Protein AF-A0AAN6G8K5-F1 (afdb_monomer)

Solvent-accessible surface area (backbone atoms only — not comparable to full-atom values): 5284 Å² total; per-residue (Å²): 138,82,86,78,83,80,72,83,79,67,78,72,81,71,67,80,46,69,44,77,46,80,33,41,33,36,76,43,70,78,44,50,46,60,48,48,49,61,60,43,43,75,72,62,34,48,75,46,82,44,66,45,26,50,26,48,32,61,69,90,68,79,6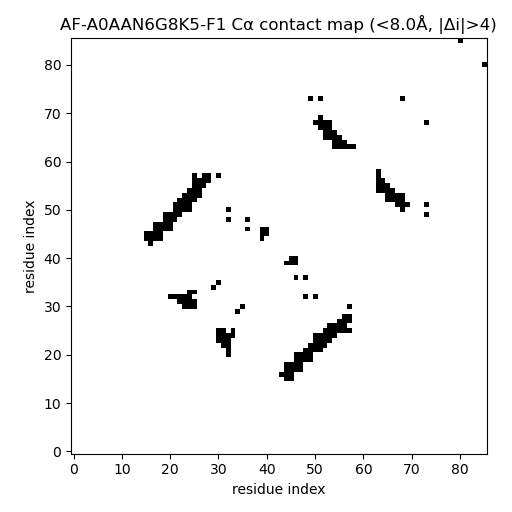4,68,52,75,50,76,56,55,73,66,58,55,50,49,52,55,51,47,34,58,75,70,76,97

Sequence (86 aa):
MATSGSSGSALTSAGERKLITIQSHVVSGYVGNRAATFPLQVLGWDVDVVNTVHFSNHTGYGRWGGLRFDAAHIRDLFSGLKRNGL

Secondary structure (DSSP, 8-state):
-----------------EEEEEEEEEEESS-THHHHHHHHHHTT-EEEEEEEEEEEE-GGGS---EEEPPHHHHHHHHHHHHHHT-

Radius of gyration: 20.32 Å; Cα contacts (8 Å, |Δi|>4): 106; chains: 1; bounding box: 41×31×68 Å

Structure (mmCIF, N/CA/C/O backbone):
data_AF-A0AAN6G8K5-F1
#
_entry.id   AF-A0AAN6G8K5-F1
#
loop_
_atom_site.group_PDB
_atom_site.id
_atom_site.type_symbol
_atom_site.label_atom_id
_atom_site.label_alt_id
_atom_site.label_comp_id
_atom_site.label_asym_id
_atom_site.label_entity_id
_atom_site.label_seq_id
_atom_site.pdbx_PDB_ins_code
_atom_site.Cartn_x
_atom_site.Cartn_y
_atom_site.Cartn_z
_atom_site.occupancy
_atom_site.B_iso_or_equiv
_atom_site.auth_seq_id
_atom_site.auth_comp_id
_atom_site.auth_asym_id
_atom_site.auth_atom_id
_atom_site.pdbx_PDB_model_num
ATOM 1 N N . MET A 1 1 ? -24.213 16.462 53.330 1.00 47.47 1 MET A N 1
ATOM 2 C CA . MET A 1 1 ? -24.678 15.763 52.115 1.00 47.47 1 MET A CA 1
ATOM 3 C C . MET A 1 1 ? -23.844 16.299 50.957 1.00 47.47 1 MET A C 1
ATOM 5 O O . MET A 1 1 ? -24.166 17.340 50.408 1.00 47.47 1 MET A O 1
ATOM 9 N N . ALA A 1 2 ? -22.668 15.708 50.738 1.00 38.28 2 ALA A N 1
ATOM 10 C CA . ALA A 1 2 ? -21.691 16.191 49.765 1.00 38.28 2 ALA A CA 1
ATOM 11 C C . ALA A 1 2 ? -22.047 15.648 48.375 1.00 38.28 2 ALA A C 1
ATOM 13 O O . ALA A 1 2 ? -22.156 14.437 48.201 1.00 38.28 2 ALA A O 1
ATOM 14 N N . THR A 1 3 ? -22.243 16.530 47.398 1.00 47.75 3 THR A N 1
ATOM 15 C CA . THR A 1 3 ? -22.398 16.155 45.991 1.00 47.75 3 THR A CA 1
ATOM 16 C C . THR A 1 3 ? -21.012 15.902 45.404 1.00 47.75 3 THR A C 1
ATOM 18 O O . THR A 1 3 ? -20.318 16.833 44.995 1.00 47.75 3 THR A O 1
ATOM 21 N N . SER A 1 4 ? -20.579 14.643 45.406 1.00 47.47 4 SER A N 1
ATOM 22 C CA . SER A 1 4 ? -19.409 14.200 44.655 1.00 47.47 4 SER A CA 1
ATOM 23 C C . SER A 1 4 ? -19.715 14.283 43.162 1.00 47.47 4 SER A C 1
ATOM 25 O O . SER A 1 4 ? -20.565 13.550 42.655 1.00 47.47 4 SER A O 1
ATOM 27 N N . GLY A 1 5 ? -19.023 15.180 42.462 1.00 54.34 5 GLY A N 1
ATOM 28 C CA . GLY A 1 5 ? -18.968 15.153 41.010 1.00 54.34 5 GLY A CA 1
ATOM 29 C C . GLY A 1 5 ? -18.257 13.884 40.545 1.00 54.34 5 GLY A C 1
ATOM 30 O O . GLY A 1 5 ? -17.124 13.627 40.945 1.00 54.34 5 GLY A O 1
ATOM 31 N N . SER A 1 6 ? -18.917 13.105 39.692 1.00 52.00 6 SER A N 1
ATOM 32 C CA . SER A 1 6 ? -18.277 12.099 38.843 1.00 52.00 6 SER A CA 1
ATOM 33 C C . SER A 1 6 ? -18.245 12.678 37.430 1.00 52.00 6 SER A C 1
ATOM 35 O O . SER A 1 6 ? -19.281 12.854 36.794 1.00 52.00 6 SER A O 1
ATOM 37 N N . SER A 1 7 ? -17.103 13.259 37.064 1.00 49.12 7 SER A N 1
ATOM 38 C CA . SER A 1 7 ? -16.148 12.669 36.117 1.00 49.12 7 SER A CA 1
ATOM 39 C C . SER A 1 7 ? -16.731 12.551 34.711 1.00 49.12 7 SER A C 1
ATOM 41 O O . SER A 1 7 ? -17.616 11.735 34.460 1.00 49.12 7 SER A O 1
ATOM 43 N N . GLY A 1 8 ? -16.209 13.394 33.817 1.00 49.12 8 GLY A N 1
ATOM 44 C CA . GLY A 1 8 ? -16.601 13.501 32.420 1.00 49.12 8 GLY A CA 1
ATOM 45 C C . GLY A 1 8 ? -16.826 12.144 31.764 1.00 49.12 8 GLY A C 1
ATOM 46 O O . GLY A 1 8 ? -15.919 11.318 31.679 1.00 49.12 8 GLY A O 1
ATOM 47 N N . SER A 1 9 ? -18.060 11.952 31.299 1.00 48.72 9 SER A N 1
ATOM 48 C CA . SER A 1 9 ? -18.413 10.912 30.343 1.00 48.72 9 SER A CA 1
ATOM 49 C C . SER A 1 9 ? -17.460 11.024 29.161 1.00 48.72 9 SER A C 1
ATOM 51 O O . SER A 1 9 ? -17.375 12.080 28.534 1.00 48.72 9 SER A O 1
ATOM 53 N N . ALA A 1 10 ? -16.729 9.934 28.951 1.00 51.53 10 ALA A N 1
ATOM 54 C CA . ALA A 1 10 ? -15.708 9.698 27.951 1.00 51.53 10 ALA A CA 1
ATOM 55 C C . ALA A 1 10 ? -15.882 10.520 26.671 1.00 51.53 10 ALA A C 1
ATOM 57 O O . ALA A 1 10 ? -16.980 10.592 26.110 1.00 51.53 10 ALA A O 1
ATOM 58 N N . LEU A 1 11 ? -14.753 11.069 26.201 1.00 53.19 11 LEU A N 1
ATOM 59 C CA . LEU A 1 11 ? -14.533 11.418 24.801 1.00 53.19 11 LEU A CA 1
ATOM 60 C C . LEU A 1 11 ? -15.321 10.415 23.960 1.00 53.19 11 LEU A C 1
ATOM 62 O O . LEU A 1 11 ? -15.107 9.208 24.100 1.00 53.19 11 LEU A O 1
ATOM 66 N N . THR A 1 12 ? -16.267 10.911 23.166 1.00 49.22 12 THR A N 1
ATOM 67 C CA . THR A 1 12 ? -16.991 10.121 22.173 1.00 49.22 12 THR A CA 1
ATOM 68 C C . THR A 1 12 ? -16.025 9.113 21.584 1.00 49.22 12 THR A C 1
ATOM 70 O O . THR A 1 12 ? -14.965 9.538 21.120 1.00 49.22 12 THR A O 1
ATOM 73 N N . SER A 1 13 ? -16.346 7.818 21.673 1.00 52.78 13 SER A N 1
ATOM 74 C CA . SER A 1 13 ? -15.627 6.757 20.970 1.00 52.78 13 SER A CA 1
ATOM 75 C C . SER A 1 13 ? -15.443 7.242 19.538 1.00 52.78 13 SER A C 1
ATOM 77 O O . SER A 1 13 ? -16.384 7.255 18.745 1.00 52.78 13 SER A O 1
ATOM 79 N N . ALA A 1 14 ? -14.262 7.785 19.249 1.00 55.34 14 ALA A N 1
ATOM 80 C CA . ALA A 1 14 ? -13.880 8.138 17.907 1.00 55.34 14 ALA A CA 1
ATOM 81 C C . ALA A 1 14 ? -13.725 6.771 17.267 1.00 55.34 14 ALA A C 1
ATOM 83 O O . ALA A 1 14 ? -12.706 6.120 17.486 1.00 55.34 14 ALA A O 1
ATOM 84 N N . GLY A 1 15 ? -14.807 6.283 16.646 1.00 59.06 15 GLY A N 1
ATOM 85 C CA . GLY A 1 15 ? -14.837 4.979 16.004 1.00 59.06 15 GLY A CA 1
ATOM 86 C C . GLY A 1 15 ? -13.542 4.822 15.229 1.00 59.06 15 GLY A C 1
ATOM 87 O O . GLY A 1 15 ? -13.138 5.767 14.545 1.00 59.06 15 GLY A O 1
ATOM 88 N N . GLU A 1 16 ? -12.850 3.706 15.461 1.00 68.44 16 GLU A N 1
ATOM 89 C CA . GLU A 1 16 ? -11.523 3.443 14.911 1.00 68.44 16 GLU A CA 1
ATOM 90 C C . GLU A 1 16 ? -11.475 3.928 13.463 1.00 68.44 16 GLU A C 1
ATOM 92 O O . GLU A 1 16 ? -12.225 3.450 12.608 1.00 68.44 16 GLU A O 1
ATOM 97 N N . ARG A 1 17 ? -10.656 4.952 13.199 1.00 87.88 17 ARG A N 1
ATOM 98 C CA . ARG A 1 17 ? -10.537 5.543 11.865 1.00 87.88 17 ARG A CA 1
ATOM 99 C C . ARG A 1 17 ? -9.706 4.600 11.009 1.00 87.88 17 ARG A C 1
ATOM 101 O O . ARG A 1 17 ? -8.528 4.850 10.785 1.00 87.88 17 ARG A O 1
ATOM 108 N N . LYS A 1 18 ? -10.321 3.493 10.595 1.00 93.62 18 LYS A N 1
ATOM 109 C CA . LYS A 1 18 ? -9.720 2.480 9.731 1.00 93.62 18 LYS A CA 1
ATOM 110 C C . LYS A 1 18 ? -9.746 2.923 8.277 1.00 93.62 18 LYS A C 1
ATOM 112 O O . LYS A 1 18 ? -10.737 3.472 7.794 1.00 93.62 18 LYS A O 1
ATOM 117 N N . LEU A 1 19 ? -8.648 2.671 7.579 1.00 94.62 19 LEU A N 1
ATOM 118 C CA . LEU A 1 19 ? -8.465 3.009 6.177 1.00 94.62 19 LEU A CA 1
ATOM 119 C C . LEU A 1 19 ? -7.630 1.932 5.490 1.00 94.62 19 LEU A C 1
ATOM 121 O O . LEU A 1 19 ? -6.524 1.636 5.925 1.00 94.62 19 LEU A O 1
ATOM 125 N N . ILE A 1 20 ? -8.118 1.427 4.356 1.00 96.62 20 ILE A N 1
ATOM 126 C CA . ILE A 1 20 ? -7.310 0.615 3.444 1.00 96.62 20 ILE A CA 1
ATOM 127 C C . ILE A 1 20 ? -6.787 1.519 2.326 1.00 96.62 20 ILE A C 1
ATOM 129 O O . ILE A 1 20 ? -7.572 2.090 1.567 1.00 96.62 20 ILE A O 1
ATOM 133 N N . THR A 1 21 ? -5.467 1.628 2.187 1.00 97.44 21 THR A N 1
ATOM 134 C CA . THR A 1 21 ? -4.826 2.333 1.066 1.00 97.44 21 THR A CA 1
ATOM 135 C C . THR A 1 21 ? -4.400 1.358 -0.030 1.00 97.44 21 THR A C 1
ATOM 137 O O . THR A 1 21 ? -3.734 0.361 0.239 1.00 97.44 21 THR A O 1
ATOM 140 N N . ILE A 1 22 ? -4.769 1.646 -1.284 1.00 97.44 22 ILE A N 1
ATOM 141 C CA . ILE A 1 22 ? -4.448 0.818 -2.457 1.00 97.44 22 ILE A CA 1
ATOM 142 C C . ILE A 1 22 ? -3.622 1.645 -3.444 1.00 97.44 22 ILE A C 1
ATOM 144 O O . ILE A 1 22 ? -4.170 2.403 -4.244 1.00 97.44 22 ILE A O 1
ATOM 148 N N . GLN A 1 23 ? -2.296 1.527 -3.389 1.00 98.06 23 GLN A N 1
ATOM 149 C CA . GLN A 1 23 ? -1.380 2.337 -4.202 1.00 98.06 23 GLN A CA 1
ATOM 150 C C . GLN A 1 23 ? -0.081 1.579 -4.519 1.00 98.06 23 GLN A C 1
ATOM 152 O O . GLN A 1 23 ? 0.126 0.439 -4.106 1.00 98.06 23 GLN A O 1
ATOM 157 N N . SER A 1 24 ? 0.821 2.205 -5.278 1.00 97.81 24 SER A N 1
ATOM 158 C CA . SER A 1 24 ? 2.169 1.682 -5.528 1.00 97.81 24 SER A CA 1
ATOM 159 C C . SER A 1 24 ? 3.064 1.755 -4.285 1.00 97.81 24 SER A C 1
ATOM 161 O O . SER A 1 24 ? 2.901 2.662 -3.469 1.00 97.81 24 SER A O 1
ATOM 163 N N . HIS A 1 25 ? 4.077 0.889 -4.188 1.00 98.31 25 HIS A N 1
ATOM 164 C CA . HIS A 1 25 ? 5.090 0.936 -3.129 1.00 98.31 25 HIS A CA 1
ATOM 165 C C . HIS A 1 25 ? 6.517 0.822 -3.679 1.00 98.31 25 HIS A C 1
ATOM 167 O O . HIS A 1 25 ? 6.788 0.027 -4.584 1.00 98.31 25 HIS A O 1
ATOM 173 N N . VAL A 1 26 ? 7.439 1.592 -3.089 1.00 98.38 26 VAL A N 1
ATOM 174 C CA . VAL A 1 26 ? 8.879 1.526 -3.373 1.00 98.38 26 VAL A CA 1
ATOM 175 C C . VAL A 1 26 ? 9.694 1.381 -2.087 1.00 98.38 26 VAL A C 1
ATOM 177 O O . VAL A 1 26 ? 9.351 1.971 -1.064 1.00 98.38 26 VAL A O 1
ATOM 180 N N . VAL A 1 27 ? 10.800 0.635 -2.140 1.00 97.69 27 VAL A N 1
ATOM 181 C CA . VAL A 1 27 ? 11.724 0.457 -1.003 1.00 97.69 27 VAL A CA 1
ATOM 182 C C . VAL A 1 27 ? 12.578 1.708 -0.761 1.00 97.69 27 VAL A C 1
ATOM 184 O O . VAL A 1 27 ? 12.820 2.072 0.388 1.00 97.69 27 VAL A O 1
ATOM 187 N N . SER A 1 28 ? 12.994 2.422 -1.813 1.00 97.62 28 SER A N 1
ATOM 188 C CA . SER A 1 28 ? 13.764 3.675 -1.753 1.00 97.62 28 SER A CA 1
ATOM 189 C C . SER A 1 28 ? 13.006 4.842 -2.407 1.00 97.62 28 SER A C 1
ATOM 191 O O . SER A 1 28 ? 12.531 4.726 -3.538 1.00 97.62 28 SER A O 1
ATOM 193 N N . GLY A 1 29 ? 12.882 5.963 -1.685 1.00 95.94 29 GLY A N 1
ATOM 194 C CA . GLY A 1 29 ? 12.058 7.129 -2.038 1.00 95.94 29 GLY A CA 1
ATOM 195 C C . GLY A 1 29 ? 10.702 7.183 -1.315 1.00 95.94 29 GLY A C 1
ATOM 196 O O . GLY A 1 29 ? 10.230 6.175 -0.791 1.00 95.94 29 GLY A O 1
ATOM 197 N N . TYR A 1 30 ? 10.075 8.362 -1.285 1.00 96.56 30 TYR A N 1
ATOM 198 C CA . TYR A 1 30 ? 8.769 8.596 -0.653 1.00 96.56 30 TYR A CA 1
ATOM 199 C C . TYR A 1 30 ? 7.700 8.860 -1.715 1.00 96.56 30 TYR A C 1
ATOM 201 O O . TYR A 1 30 ? 7.456 9.999 -2.100 1.00 96.56 30 TYR A O 1
ATOM 209 N N . VAL A 1 31 ? 7.058 7.789 -2.186 1.00 96.88 31 VAL A N 1
ATOM 210 C CA . VAL A 1 31 ? 5.906 7.835 -3.103 1.00 96.88 31 VAL A CA 1
ATOM 211 C C . VAL A 1 31 ? 4.890 6.748 -2.745 1.00 96.88 31 VAL A C 1
ATOM 213 O O . VAL A 1 31 ? 5.234 5.766 -2.081 1.00 96.88 31 VAL A O 1
ATOM 216 N N . GLY A 1 32 ? 3.646 6.908 -3.207 1.00 97.31 32 GLY A N 1
ATOM 217 C CA . GLY A 1 32 ? 2.563 5.940 -3.002 1.00 97.31 32 GLY A CA 1
ATOM 218 C C . GLY A 1 32 ? 2.341 5.602 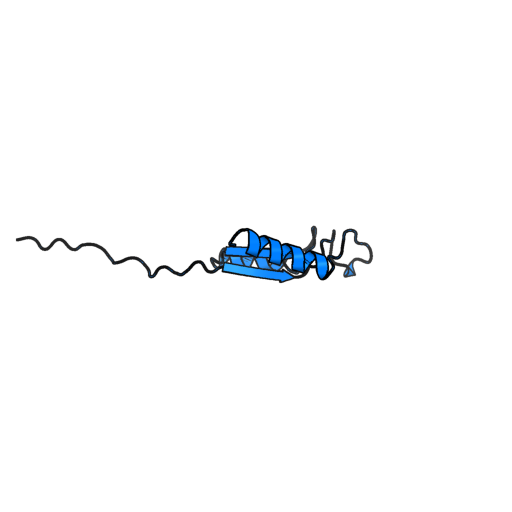-1.526 1.00 97.31 32 GLY A C 1
ATOM 219 O O . GLY A 1 32 ? 2.428 6.487 -0.675 1.00 97.31 32 GLY A O 1
ATOM 220 N N . ASN A 1 33 ? 2.134 4.319 -1.215 1.00 98.00 33 ASN A N 1
ATOM 221 C CA . ASN A 1 33 ? 1.855 3.871 0.153 1.00 98.00 33 ASN A CA 1
ATOM 222 C C . ASN A 1 33 ? 2.962 4.280 1.138 1.00 98.00 33 ASN A C 1
ATOM 224 O O . ASN A 1 33 ? 2.666 4.700 2.251 1.00 98.00 33 ASN A O 1
ATOM 228 N N . ARG A 1 34 ? 4.236 4.281 0.719 1.00 97.06 34 ARG A N 1
ATOM 229 C CA . ARG A 1 34 ? 5.339 4.714 1.593 1.00 97.06 34 ARG A CA 1
ATOM 230 C C . ARG A 1 34 ? 5.251 6.196 1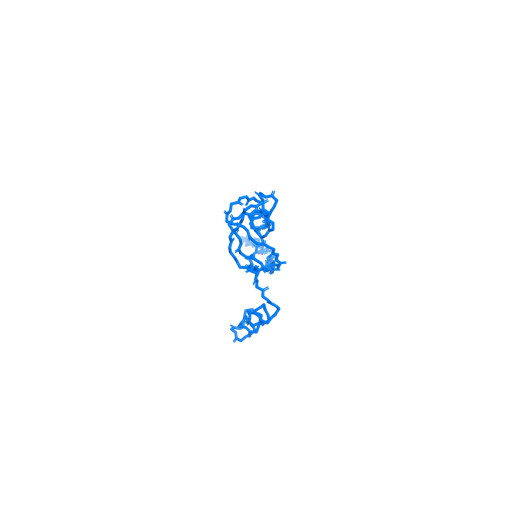.986 1.00 97.06 34 ARG A C 1
ATOM 232 O O . ARG A 1 34 ? 5.676 6.554 3.080 1.00 97.06 34 ARG A O 1
ATOM 239 N N . ALA A 1 35 ? 4.713 7.053 1.117 1.00 97.75 35 ALA A N 1
ATOM 240 C CA . ALA A 1 35 ? 4.484 8.466 1.429 1.00 97.75 35 ALA A CA 1
ATOM 241 C C . ALA A 1 35 ? 3.162 8.707 2.172 1.00 97.75 35 ALA A C 1
ATOM 243 O O . ALA A 1 35 ? 3.079 9.646 2.957 1.00 97.75 35 ALA A O 1
ATOM 244 N N . ALA A 1 36 ? 2.142 7.881 1.927 1.00 97.62 36 ALA A N 1
ATOM 245 C CA . ALA A 1 36 ? 0.808 8.060 2.492 1.00 97.62 36 ALA A CA 1
ATOM 246 C C . ALA A 1 36 ? 0.687 7.541 3.935 1.00 97.62 36 ALA A C 1
ATOM 248 O O . ALA A 1 36 ? 0.070 8.202 4.769 1.00 97.62 36 ALA A O 1
ATOM 249 N N . THR A 1 37 ? 1.284 6.384 4.249 1.00 97.44 37 THR A N 1
ATOM 250 C CA . THR A 1 37 ? 1.042 5.676 5.518 1.00 97.44 37 THR A CA 1
ATOM 251 C C . THR A 1 37 ? 1.442 6.496 6.743 1.00 97.44 37 THR A C 1
ATOM 253 O O . THR A 1 37 ? 0.633 6.650 7.654 1.00 97.44 37 THR A O 1
ATOM 256 N N . PHE A 1 38 ? 2.651 7.065 6.769 1.00 97.06 38 PHE A N 1
ATOM 257 C CA . PHE A 1 38 ? 3.139 7.768 7.960 1.00 97.06 38 PHE A CA 1
ATOM 258 C C . PHE A 1 38 ? 2.303 9.017 8.310 1.00 97.06 38 PHE A C 1
ATOM 260 O O . PHE A 1 38 ? 1.857 9.116 9.452 1.00 97.06 38 PHE A O 1
ATOM 267 N N . PRO A 1 39 ? 1.997 9.939 7.373 1.00 97.25 39 PRO A N 1
ATOM 268 C CA . PRO A 1 39 ? 1.102 11.06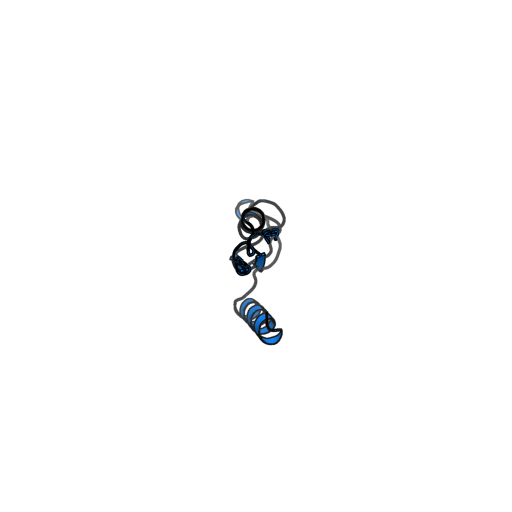0 7.663 1.00 97.25 39 PRO A CA 1
ATOM 269 C C . PRO A 1 39 ? -0.288 10.629 8.148 1.00 97.25 39 PRO A C 1
ATOM 271 O O . PRO A 1 39 ? -0.819 11.226 9.080 1.00 97.25 39 PRO A O 1
ATOM 274 N N . LEU A 1 40 ? -0.873 9.584 7.555 1.00 96.62 40 LEU A N 1
ATOM 275 C CA . LEU A 1 40 ? -2.185 9.074 7.967 1.00 96.62 40 LEU A CA 1
ATOM 276 C C . LEU A 1 40 ? -2.156 8.524 9.400 1.00 96.62 40 LEU A C 1
ATOM 278 O O . LEU A 1 40 ? -3.040 8.840 10.197 1.00 96.62 40 LEU A O 1
ATOM 282 N N . GLN A 1 41 ? -1.107 7.783 9.757 1.00 95.81 41 GLN A N 1
ATOM 283 C CA . GLN A 1 41 ? -0.900 7.295 11.122 1.00 95.81 41 GLN A CA 1
ATOM 284 C C . GLN A 1 41 ? -0.711 8.445 12.120 1.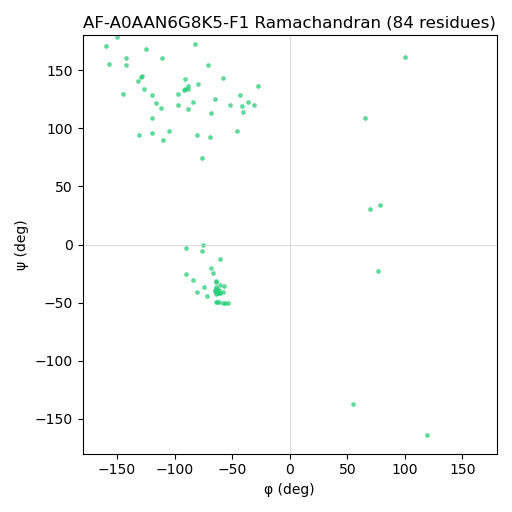00 95.81 41 GLN A C 1
ATOM 286 O O . GLN A 1 41 ? -1.311 8.429 13.192 1.00 95.81 41 GLN A O 1
ATOM 291 N N . VAL A 1 42 ? 0.046 9.489 11.757 1.00 96.12 42 VAL A N 1
ATOM 292 C CA . VAL A 1 42 ? 0.200 10.704 12.582 1.00 96.12 42 VAL A CA 1
ATOM 293 C C . VAL A 1 42 ? -1.144 11.404 12.812 1.00 96.12 42 VAL A C 1
ATOM 295 O O . VAL A 1 42 ? -1.393 11.927 13.896 1.00 96.12 42 VAL A O 1
ATOM 298 N N . LEU A 1 43 ? -2.043 11.377 11.825 1.00 95.56 43 LEU A N 1
ATOM 299 C CA . LEU A 1 43 ? -3.402 11.917 11.942 1.00 95.56 43 LEU A CA 1
ATOM 300 C C . LEU A 1 43 ? -4.351 11.018 12.759 1.00 95.56 43 LEU A C 1
ATOM 302 O O . LEU A 1 43 ? -5.514 11.384 12.962 1.00 95.56 43 LEU A O 1
ATOM 306 N N . GLY A 1 44 ? -3.873 9.873 13.251 1.00 94.12 44 GLY A N 1
ATOM 307 C CA . GLY A 1 44 ? -4.627 8.932 14.074 1.00 94.12 44 GLY A CA 1
ATOM 308 C C . GLY A 1 44 ? -5.582 8.050 13.273 1.00 94.12 44 GLY A C 1
ATOM 309 O O . GLY A 1 44 ? -6.677 7.764 13.766 1.00 94.12 44 GLY A O 1
ATOM 310 N N . TRP A 1 45 ? -5.203 7.691 12.043 1.00 96.25 45 TRP A N 1
ATOM 311 C CA . TRP A 1 45 ? -5.830 6.615 11.276 1.00 96.25 45 TRP A CA 1
ATOM 312 C C . TRP A 1 45 ? -5.121 5.286 11.544 1.00 96.25 45 TRP A C 1
ATOM 314 O O . TRP A 1 45 ? -3.894 5.240 11.636 1.00 96.25 45 TRP A O 1
ATOM 324 N N . ASP A 1 46 ? -5.900 4.214 11.610 1.00 95.06 46 ASP A N 1
ATOM 325 C CA . ASP A 1 46 ? -5.416 2.841 11.520 1.00 95.06 46 ASP A CA 1
ATOM 326 C C . AS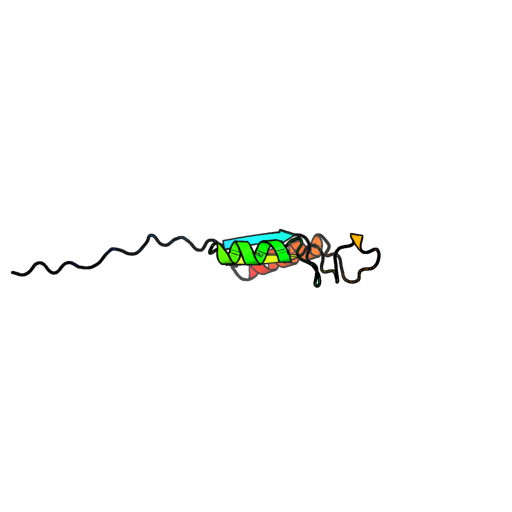P A 1 46 ? -5.387 2.443 10.037 1.00 95.06 46 ASP A C 1
ATOM 328 O O . ASP A 1 46 ? -6.409 2.514 9.349 1.00 95.06 46 ASP A O 1
ATOM 332 N N . VAL A 1 47 ? -4.198 2.154 9.507 1.00 96.31 47 VAL A N 1
ATOM 333 C CA . VAL A 1 47 ? -3.955 2.112 8.057 1.00 96.31 47 VAL A CA 1
ATOM 334 C C . VAL A 1 47 ? -3.495 0.728 7.629 1.00 96.31 47 VAL A C 1
ATOM 336 O O . VAL A 1 47 ? -2.338 0.359 7.833 1.00 96.31 47 VAL A O 1
ATOM 339 N N . ASP A 1 48 ? -4.371 0.026 6.923 1.00 97.19 48 ASP A N 1
ATOM 340 C CA . ASP A 1 48 ? -4.064 -1.210 6.216 1.00 97.19 48 ASP A CA 1
ATOM 341 C C . ASP A 1 48 ? -3.581 -0.899 4.795 1.00 97.19 48 ASP A C 1
ATOM 343 O O . ASP A 1 48 ? -4.130 -0.054 4.083 1.00 97.19 48 ASP A O 1
ATOM 347 N N . VAL A 1 49 ? -2.527 -1.583 4.353 1.00 97.75 49 VAL A N 1
ATOM 348 C CA . VAL A 1 49 ? -1.820 -1.242 3.114 1.00 97.75 49 VAL A CA 1
ATOM 349 C C . VAL A 1 49 ? -1.927 -2.368 2.094 1.00 97.75 49 VAL A C 1
ATOM 351 O O . VAL A 1 49 ? -1.440 -3.474 2.313 1.00 97.75 49 VAL A O 1
ATOM 354 N N . VAL A 1 50 ? -2.477 -2.055 0.922 1.00 98.00 50 VAL A N 1
ATOM 355 C CA . VAL A 1 50 ? -2.499 -2.931 -0.251 1.00 98.00 50 VAL A CA 1
ATOM 356 C C . VAL A 1 50 ? -1.612 -2.327 -1.336 1.00 98.00 50 VAL A C 1
ATOM 358 O O . VAL A 1 50 ? -1.849 -1.229 -1.845 1.00 98.00 50 VAL A O 1
ATOM 361 N N . ASN A 1 51 ? -0.563 -3.055 -1.703 1.00 98.00 51 ASN A N 1
ATOM 362 C CA . ASN A 1 51 ? 0.389 -2.618 -2.717 1.00 98.00 51 ASN A CA 1
ATOM 363 C C . ASN A 1 51 ? -0.044 -3.115 -4.099 1.00 98.00 51 ASN A C 1
ATOM 365 O O . ASN A 1 51 ? -0.342 -4.291 -4.263 1.00 98.00 51 ASN A O 1
ATOM 369 N N . THR A 1 52 ? -0.023 -2.249 -5.112 1.00 97.88 52 THR A N 1
ATOM 370 C CA . THR A 1 52 ? -0.245 -2.639 -6.521 1.00 97.88 52 THR A CA 1
ATOM 371 C C . THR A 1 52 ? 1.053 -3.010 -7.236 1.00 97.88 52 THR A C 1
ATOM 373 O O . THR A 1 52 ? 1.062 -3.788 -8.190 1.00 97.88 52 THR A O 1
ATOM 376 N N . VAL A 1 53 ? 2.172 -2.475 -6.752 1.00 97.62 53 VAL A N 1
ATOM 377 C CA . VAL A 1 53 ? 3.536 -2.832 -7.148 1.00 97.62 53 VAL A CA 1
ATOM 378 C C . VAL A 1 53 ? 4.428 -2.803 -5.916 1.00 97.62 53 VAL A C 1
ATOM 380 O O . VAL A 1 53 ? 4.157 -2.055 -4.973 1.00 97.62 53 VAL A O 1
ATOM 383 N N . HIS A 1 54 ? 5.508 -3.571 -5.944 1.00 98.06 54 HIS A N 1
ATOM 384 C CA . HIS A 1 54 ? 6.554 -3.543 -4.933 1.00 98.06 54 HIS A CA 1
ATOM 385 C C . HIS A 1 54 ? 7.912 -3.447 -5.624 1.00 98.06 54 HIS A C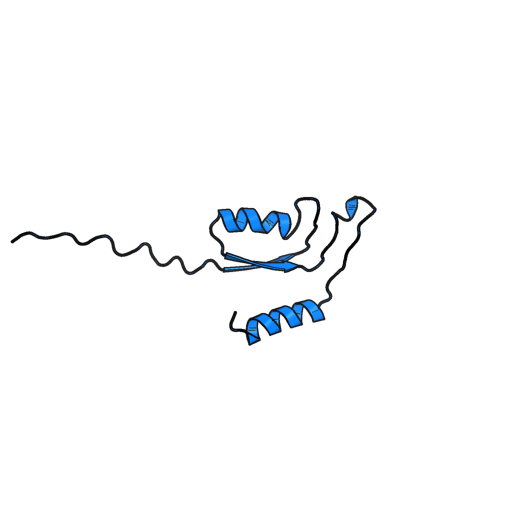 1
ATOM 387 O O . HIS A 1 54 ? 8.468 -4.460 -6.052 1.00 98.06 54 HIS A O 1
ATOM 393 N N . PHE A 1 55 ? 8.414 -2.220 -5.778 1.00 98.50 55 PHE A N 1
ATOM 394 C CA . PHE A 1 55 ? 9.652 -1.939 -6.509 1.00 98.50 55 PHE A CA 1
ATOM 395 C C . PHE A 1 55 ? 10.792 -1.466 -5.602 1.00 98.50 55 PHE A C 1
ATOM 397 O O . PHE A 1 55 ? 10.570 -0.979 -4.496 1.00 98.50 55 PHE A O 1
ATOM 404 N N . SER A 1 56 ? 12.033 -1.561 -6.080 1.00 98.38 56 SER A N 1
ATOM 405 C CA . SER A 1 56 ? 13.214 -1.039 -5.377 1.00 98.38 56 SER A CA 1
ATOM 406 C C . SER A 1 56 ? 13.186 0.487 -5.242 1.00 98.38 56 SER A C 1
ATOM 408 O O . SER A 1 56 ? 13.540 1.028 -4.199 1.00 98.38 56 SER A O 1
ATOM 410 N N . ASN A 1 57 ? 12.748 1.186 -6.289 1.00 98.12 57 ASN A N 1
ATOM 411 C CA . ASN A 1 57 ? 12.730 2.643 -6.396 1.00 98.12 57 ASN A CA 1
ATOM 412 C C . ASN A 1 57 ? 11.727 3.082 -7.470 1.00 98.12 57 ASN A C 1
ATOM 414 O O . ASN A 1 57 ? 11.204 2.263 -8.227 1.00 98.12 57 ASN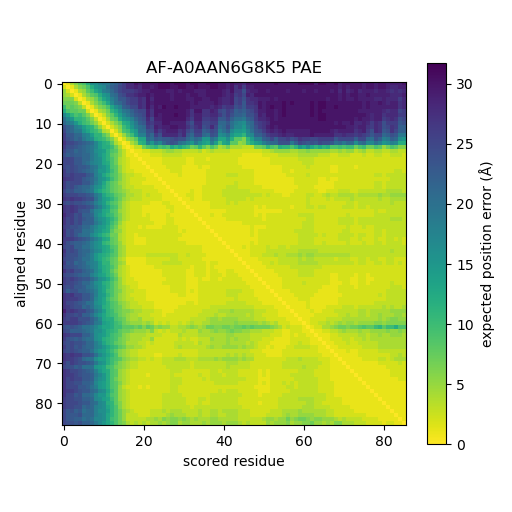 A O 1
ATOM 418 N N . HIS A 1 58 ? 11.472 4.388 -7.545 1.00 96.12 58 HIS A N 1
ATOM 419 C CA . HIS A 1 58 ? 10.634 4.965 -8.593 1.00 96.12 58 HIS A CA 1
ATOM 420 C C . HIS A 1 58 ? 11.191 4.646 -9.996 1.00 96.12 58 HIS A C 1
ATOM 422 O O . HIS A 1 58 ? 12.407 4.651 -10.206 1.00 96.12 58 HIS A O 1
ATOM 428 N N . THR A 1 59 ? 10.316 4.400 -10.975 1.00 94.81 59 THR A N 1
ATOM 429 C CA . THR A 1 59 ? 10.707 3.956 -12.330 1.00 94.81 59 THR A CA 1
ATOM 430 C C . THR A 1 59 ? 11.444 5.030 -13.134 1.00 94.81 59 THR A C 1
ATOM 432 O O . THR A 1 59 ? 12.210 4.706 -14.038 1.00 94.81 59 THR A O 1
ATOM 435 N N . GLY A 1 60 ? 11.293 6.304 -12.755 1.00 94.56 60 GLY A N 1
ATOM 436 C CA . GLY A 1 60 ? 12.008 7.437 -13.357 1.00 94.56 60 GLY A CA 1
ATOM 437 C C . GLY A 1 60 ? 13.540 7.383 -13.241 1.00 94.56 60 GLY A C 1
ATOM 438 O O . GLY A 1 60 ? 14.218 8.117 -13.946 1.00 94.56 60 GLY A O 1
ATOM 439 N N . TYR A 1 61 ? 14.102 6.496 -12.411 1.00 90.94 61 TYR A N 1
ATOM 440 C CA . TYR A 1 61 ? 15.552 6.259 -12.324 1.00 90.94 61 TYR A CA 1
ATOM 441 C C . TYR A 1 61 ? 16.112 5.431 -13.500 1.00 90.94 61 TYR A C 1
ATOM 443 O O . TYR A 1 61 ? 17.316 5.200 -13.574 1.00 90.94 61 TYR A O 1
ATOM 451 N N . GLY A 1 62 ? 15.261 4.916 -14.395 1.00 94.12 62 GLY A N 1
ATOM 452 C CA . GLY A 1 62 ? 15.663 4.132 -15.572 1.00 94.12 62 GLY A CA 1
ATOM 453 C C . GLY A 1 62 ? 16.074 2.683 -15.279 1.00 94.12 62 GLY A C 1
ATOM 454 O O . GLY A 1 62 ? 15.966 1.828 -16.153 1.00 94.12 62 GLY A O 1
ATOM 455 N N . ARG A 1 63 ? 16.480 2.370 -14.044 1.00 95.94 63 ARG A N 1
ATOM 456 C CA . ARG A 1 63 ? 16.678 1.004 -13.542 1.00 95.94 63 ARG A CA 1
ATOM 457 C C . ARG A 1 63 ? 15.895 0.815 -12.251 1.00 95.94 63 ARG A C 1
ATOM 459 O O . ARG A 1 63 ? 15.937 1.664 -11.362 1.00 95.94 63 ARG A O 1
ATOM 466 N N . TRP A 1 64 ? 15.178 -0.293 -12.159 1.00 97.12 64 TRP A N 1
ATOM 467 C CA . TRP A 1 64 ? 14.392 -0.678 -10.993 1.00 97.12 64 TRP A CA 1
ATOM 468 C C . TRP A 1 64 ? 14.192 -2.196 -11.010 1.00 97.12 64 TRP A C 1
ATOM 470 O O . TRP A 1 64 ? 14.268 -2.824 -12.066 1.00 97.12 64 TRP A O 1
ATOM 480 N N . GLY A 1 65 ? 13.967 -2.785 -9.839 1.00 97.62 65 GLY A N 1
ATOM 481 C CA . GLY A 1 65 ? 13.611 -4.194 -9.686 1.00 97.62 65 GLY A CA 1
ATOM 482 C C . GLY A 1 65 ? 12.319 -4.354 -8.893 1.00 97.62 65 GLY A C 1
ATOM 483 O O . GLY A 1 65 ? 11.849 -3.395 -8.281 1.00 97.62 65 GLY A O 1
ATOM 484 N N . GLY A 1 66 ? 11.763 -5.565 -8.889 1.00 97.25 66 GLY A N 1
ATOM 485 C CA . GLY A 1 66 ? 10.562 -5.915 -8.130 1.00 97.25 66 GLY A CA 1
ATOM 486 C C . GLY A 1 66 ? 9.408 -6.392 -9.008 1.00 97.25 66 GLY A C 1
ATOM 487 O O . GLY A 1 66 ? 9.609 -6.760 -10.164 1.00 97.25 66 GLY A O 1
ATOM 488 N N . LEU A 1 67 ? 8.198 -6.413 -8.443 1.00 97.69 67 LEU A N 1
ATOM 489 C CA . LEU A 1 67 ? 7.031 -7.052 -9.059 1.00 97.69 67 LEU A CA 1
ATOM 490 C C . LEU A 1 67 ? 5.811 -6.133 -9.100 1.00 97.69 67 LEU A C 1
ATOM 492 O O . LEU A 1 67 ? 5.561 -5.348 -8.184 1.00 97.69 67 LEU A O 1
ATOM 496 N N . ARG A 1 68 ? 5.036 -6.263 -10.180 1.00 97.56 68 ARG A N 1
ATOM 497 C CA . ARG A 1 68 ? 3.670 -5.747 -10.268 1.00 97.56 68 ARG A CA 1
ATOM 498 C C . ARG A 1 68 ? 2.716 -6.844 -9.824 1.00 97.56 68 ARG A C 1
ATOM 500 O O . ARG A 1 68 ? 2.811 -7.964 -10.316 1.00 97.56 68 ARG A O 1
ATOM 507 N N . PHE A 1 69 ? 1.775 -6.496 -8.960 1.00 98.00 69 PHE A N 1
ATOM 508 C CA . PHE A 1 69 ? 0.705 -7.398 -8.574 1.00 98.00 69 PHE A CA 1
ATOM 509 C C . PHE A 1 69 ? -0.472 -7.244 -9.534 1.00 98.00 69 PHE A C 1
ATOM 511 O O . PHE A 1 69 ? -0.857 -6.131 -9.908 1.00 98.00 69 PHE A O 1
ATOM 518 N N . ASP A 1 70 ? -1.011 -8.370 -9.988 1.00 96.56 70 ASP A N 1
ATOM 519 C CA . ASP A 1 70 ? -2.154 -8.382 -10.889 1.00 96.56 70 ASP A CA 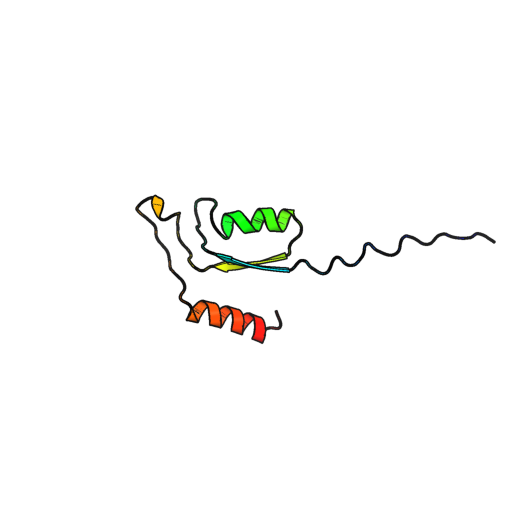1
ATOM 520 C C . ASP A 1 70 ? -3.479 -8.223 -10.128 1.00 96.56 70 ASP A C 1
ATOM 522 O O . ASP A 1 70 ? -3.550 -8.232 -8.898 1.00 96.56 70 ASP A O 1
ATOM 526 N N . ALA A 1 71 ? -4.569 -8.064 -10.875 1.00 96.50 71 ALA A N 1
ATOM 527 C CA . ALA A 1 71 ? -5.885 -7.901 -10.273 1.00 96.50 71 ALA A CA 1
ATOM 528 C C . ALA A 1 71 ? -6.374 -9.166 -9.542 1.00 96.50 71 ALA A C 1
ATOM 530 O O . ALA A 1 71 ? -7.236 -9.058 -8.674 1.00 96.50 71 ALA A O 1
ATOM 531 N N . ALA A 1 72 ? -5.889 -10.359 -9.900 1.00 98.00 72 ALA A N 1
ATOM 532 C CA . ALA A 1 72 ? -6.288 -11.601 -9.240 1.00 98.00 72 ALA A CA 1
ATOM 533 C C . ALA A 1 72 ? -5.690 -11.677 -7.831 1.00 98.00 72 ALA A C 1
ATOM 535 O O . ALA A 1 72 ? -6.419 -11.936 -6.877 1.00 98.00 72 ALA A O 1
ATOM 536 N N . HIS A 1 73 ? -4.411 -11.335 -7.694 1.00 97.44 73 HIS A N 1
ATOM 537 C CA . HIS A 1 73 ? -3.718 -11.227 -6.420 1.00 97.44 73 HIS A CA 1
ATOM 538 C C . HIS A 1 73 ? -4.421 -10.252 -5.473 1.00 97.44 73 HIS A C 1
ATOM 540 O O . HIS A 1 73 ? -4.742 -10.605 -4.343 1.00 97.44 73 HIS A O 1
ATOM 546 N N . ILE A 1 74 ? -4.739 -9.042 -5.948 1.00 97.31 74 ILE A N 1
ATOM 547 C CA . ILE A 1 74 ? -5.429 -8.044 -5.121 1.00 97.31 74 ILE A CA 1
ATOM 548 C C . ILE A 1 74 ? -6.803 -8.558 -4.667 1.00 97.31 74 ILE A C 1
ATOM 550 O O . ILE A 1 74 ? -7.157 -8.406 -3.501 1.00 97.31 74 ILE A O 1
ATOM 554 N N . ARG A 1 75 ? -7.569 -9.215 -5.550 1.00 97.88 75 ARG A N 1
ATOM 555 C CA . ARG A 1 75 ? -8.855 -9.828 -5.171 1.00 97.88 75 ARG A CA 1
ATOM 556 C C . ARG A 1 75 ? -8.695 -10.917 -4.115 1.00 97.88 75 ARG A C 1
ATOM 558 O O . ARG A 1 75 ? -9.540 -10.996 -3.227 1.00 97.88 75 ARG A O 1
ATOM 565 N N . ASP A 1 76 ? -7.646 -11.733 -4.193 1.00 98.31 76 ASP A N 1
ATOM 566 C CA . ASP A 1 76 ? -7.386 -12.760 -3.183 1.00 98.31 76 ASP A CA 1
ATOM 567 C C . ASP A 1 76 ? -7.068 -12.145 -1.815 1.00 98.31 76 ASP A C 1
ATOM 569 O O . ASP A 1 76 ? -7.619 -12.603 -0.816 1.00 98.31 76 ASP A O 1
ATOM 573 N N . LEU A 1 77 ? -6.309 -11.042 -1.759 1.00 97.81 77 LEU A N 1
ATOM 574 C CA . LEU A 1 77 ? -6.082 -10.304 -0.509 1.00 97.81 77 LEU A CA 1
ATOM 575 C C . LEU A 1 77 ? -7.403 -9.840 0.121 1.00 97.81 77 LEU A C 1
ATOM 577 O O . LEU A 1 77 ? -7.662 -10.133 1.286 1.00 97.81 77 LEU A O 1
ATOM 581 N N . PHE A 1 78 ? -8.281 -9.192 -0.654 1.00 97.50 78 PHE A N 1
ATOM 582 C CA . PHE A 1 78 ? -9.600 -8.768 -0.162 1.00 97.50 78 PHE A CA 1
ATOM 583 C C . PHE A 1 78 ? -10.489 -9.948 0.238 1.00 97.50 78 PHE A C 1
ATOM 585 O O . PHE A 1 78 ? -11.204 -9.882 1.239 1.00 97.50 78 PHE A O 1
ATOM 592 N N . SER A 1 79 ? -10.439 -11.051 -0.512 1.00 98.25 79 SER A N 1
ATOM 593 C CA . SER A 1 79 ? -11.133 -12.272 -0.115 1.00 98.25 79 SER A CA 1
ATOM 594 C C . SER A 1 79 ? -10.570 -12.836 1.189 1.00 98.25 79 SER A C 1
ATOM 596 O O . SER A 1 79 ? -11.342 -13.363 1.984 1.00 98.25 79 SER A O 1
ATOM 598 N N . GLY A 1 80 ? -9.260 -12.740 1.410 1.00 98.19 80 GLY A N 1
ATOM 599 C CA . GLY A 1 80 ? -8.584 -13.129 2.642 1.00 98.19 80 GLY A CA 1
ATOM 600 C C . GLY A 1 80 ? -9.040 -12.297 3.834 1.00 98.19 80 GLY A C 1
ATOM 601 O O . GLY A 1 80 ? -9.455 -12.878 4.833 1.00 98.19 80 GLY A O 1
ATOM 602 N N . LEU A 1 81 ? -9.059 -10.967 3.698 1.00 96.94 81 LEU A N 1
ATOM 603 C CA . LEU A 1 81 ? -9.589 -10.056 4.722 1.00 96.94 81 LEU A CA 1
ATOM 604 C C . LEU A 1 81 ? -11.021 -10.446 5.108 1.00 96.94 81 LEU A C 1
ATOM 606 O O . LEU A 1 81 ? -11.298 -10.736 6.270 1.00 96.94 81 LEU A O 1
ATOM 610 N N . LYS A 1 82 ? -11.893 -10.623 4.106 1.00 97.25 82 LYS A N 1
ATOM 611 C CA . LYS A 1 82 ? -13.286 -11.031 4.324 1.00 97.25 82 LYS A CA 1
ATOM 612 C C . LYS A 1 82 ? -13.413 -12.391 5.018 1.00 97.25 82 LYS A C 1
ATOM 614 O O . LYS A 1 82 ? -14.264 -12.544 5.889 1.00 97.25 82 LYS A O 1
ATOM 619 N N . ARG A 1 83 ? -12.598 -13.385 4.640 1.00 98.25 83 ARG A N 1
ATOM 620 C CA . ARG A 1 83 ? -12.587 -14.715 5.286 1.00 98.25 83 ARG A CA 1
ATOM 621 C C . ARG A 1 83 ? -12.157 -14.641 6.752 1.00 98.25 83 ARG A C 1
ATOM 623 O O . ARG A 1 83 ? -12.635 -15.439 7.549 1.00 98.25 83 ARG A O 1
ATOM 630 N N . ASN A 1 84 ? -11.290 -13.691 7.089 1.00 96.62 84 ASN A N 1
ATOM 631 C CA . ASN A 1 84 ? -10.746 -13.517 8.433 1.00 96.62 84 ASN A CA 1
ATOM 632 C C . ASN A 1 84 ? -11.584 -12.575 9.315 1.00 96.62 84 ASN A C 1
ATOM 634 O O . ASN A 1 84 ? -11.252 -12.401 10.484 1.00 96.62 84 ASN A O 1
ATOM 638 N N . GLY A 1 85 ? -12.658 -11.983 8.780 1.00 94.06 85 GLY A N 1
ATOM 639 C CA . GLY A 1 85 ? -13.493 -11.028 9.513 1.00 94.06 85 GLY A CA 1
ATOM 640 C C . GLY A 1 85 ? -12.797 -9.692 9.786 1.00 94.06 85 GLY A C 1
ATOM 641 O O . GLY A 1 85 ? -13.073 -9.076 10.814 1.00 94.06 85 GLY A O 1
ATOM 642 N N . LEU A 1 86 ? -11.889 -9.285 8.890 1.00 90.12 86 LEU A N 1
ATOM 643 C CA . LEU A 1 86 ? -11.169 -8.008 8.923 1.00 90.12 86 LEU A CA 1
ATOM 644 C C . LEU A 1 86 ? -11.810 -6.982 7.983 1.00 90.12 86 LEU A C 1
ATOM 646 O O . LEU A 1 86 ? -12.256 -7.390 6.881 1.00 90.12 86 LEU A O 1
#

InterPro domains:
  IPR004625 Pyridoxine kinase [PTHR10534] (14-85)
  IPR029056 Ribokinase-like [G3DSA:3.40.1190.20] (15-86)
  IPR029056 Ribokinase-like [SSF53613] (18-83)

Foldseek 3Di:
DDDDDDDDDDDPPPPAQEDEAEWADEQDDQDGCNVPVPVCVVVRHDYHYHHQWYWPDDCVVVDIDGDGDDPVRSVVVVVVCVVVVD

Nearest PDB structures (foldseek):
  6k8z-assembly1_A  TM=9.573E-01  e=8.309E-08  Leishmania donovani
  6k91-assembly1_B  TM=9.703E-01  e=1.994E-07  Leishmania donovani BPK282A1
  5tqi-assembly1_B  TM=9.574E-01  e=6.264E-07  Burkholderia multivorans ATCC 17616
  5b6a-assembly1_A-2  TM=9.469E-01  e=8.772E-07  Pseudomonas aeruginosa PAO1
  5trw-assembly1_A-2  TM=9.567E-01  e=1.228E-06  Paraburkholderia xenovorans LB400

pLDDT: mean 88.28, std 17.88, range [38.28, 98.5]

Organism: NCBI:txid155126

Mean predicted aligned error: 8.58 Å